Protein AF-V4TW01-F1 (afdb_monomer_lite)

Secondary structure (DSSP, 8-state):
-PPPPS-----GGGTT-------TT-TTS--SS-TTSPPPHHHHHHHHHHHHHHHHHHHHHHHHSPPPGGGG-----TT-HHHHHHHTTTT-------PPPGGG---HHHHHHHHHHHHHHHHHH--TTT-HHHHHHHHHTT---

Structure (mmCIF, N/CA/C/O backbone):
data_AF-V4TW01-F1
#
_entry.id   AF-V4TW01-F1
#
loop_
_atom_site.group_PDB
_atom_site.id
_atom_site.type_symbol
_atom_site.label_atom_id
_atom_site.label_alt_id
_atom_site.label_comp_id
_atom_site.label_asym_id
_atom_site.label_entity_id
_atom_site.label_seq_id
_atom_site.pdbx_PDB_ins_code
_atom_site.Cartn_x
_atom_site.Cartn_y
_atom_site.Cartn_z
_atom_site.occupancy
_atom_site.B_iso_or_equiv
_atom_site.auth_seq_id
_atom_site.auth_comp_id
_atom_site.auth_asym_id
_atom_site.auth_atom_id
_atom_site.pdbx_PDB_model_num
ATOM 1 N N . LEU A 1 1 ? 15.444 47.332 5.139 1.00 41.72 1 LEU A N 1
ATOM 2 C CA . LEU A 1 1 ? 14.507 46.618 6.030 1.00 41.72 1 LEU A CA 1
ATOM 3 C C . LEU A 1 1 ? 15.048 45.210 6.207 1.00 41.72 1 LEU A C 1
ATOM 5 O O . LEU A 1 1 ? 15.039 44.455 5.248 1.00 41.72 1 LEU A O 1
ATOM 9 N N . GLU A 1 2 ? 15.581 44.905 7.384 1.00 43.75 2 GLU A N 1
ATOM 10 C CA . GLU A 1 2 ? 16.011 43.559 7.777 1.00 43.75 2 GLU A CA 1
ATOM 11 C C . GLU A 1 2 ? 14.906 42.959 8.652 1.00 43.75 2 GLU A C 1
ATOM 13 O O . GLU A 1 2 ? 14.493 43.581 9.632 1.00 43.75 2 GLU A O 1
ATOM 18 N N . SER A 1 3 ? 14.374 41.795 8.274 1.00 51.81 3 SER A N 1
ATOM 19 C CA . SER A 1 3 ? 13.335 41.096 9.036 1.00 51.81 3 SER A CA 1
ATOM 20 C C . SER A 1 3 ? 13.960 40.013 9.913 1.00 51.81 3 SER A C 1
ATOM 22 O O . SER A 1 3 ? 14.544 39.061 9.395 1.00 51.81 3 SER A O 1
ATOM 24 N N . TYR A 1 4 ? 13.796 40.121 11.230 1.00 57.19 4 TYR A N 1
ATOM 25 C CA . TYR A 1 4 ? 14.173 39.069 12.173 1.00 57.19 4 TYR A CA 1
ATOM 26 C C . TYR A 1 4 ? 13.117 37.952 12.155 1.00 57.19 4 TYR A C 1
ATOM 28 O O . TYR A 1 4 ? 11.933 38.202 12.378 1.00 57.19 4 TYR A O 1
ATOM 36 N N . GLY A 1 5 ? 13.539 36.721 11.854 1.00 56.75 5 GLY A N 1
ATOM 37 C CA . GLY A 1 5 ? 12.673 35.540 11.869 1.00 56.75 5 GLY A CA 1
ATOM 38 C C . GLY A 1 5 ? 12.172 35.227 13.283 1.00 56.75 5 GLY A C 1
ATOM 39 O O . GLY A 1 5 ? 12.956 35.155 14.224 1.00 56.75 5 GLY A O 1
ATOM 40 N N . VAL A 1 6 ? 10.861 35.025 13.424 1.00 60.31 6 VAL A N 1
ATOM 41 C CA . VAL A 1 6 ? 10.119 34.963 14.704 1.00 60.31 6 VAL A CA 1
ATOM 42 C C . VAL A 1 6 ? 10.308 33.653 15.491 1.00 60.31 6 VAL A C 1
ATOM 44 O O . VAL A 1 6 ? 9.679 33.465 16.521 1.00 60.31 6 VAL A O 1
ATOM 47 N N . ASN A 1 7 ? 11.190 32.738 15.084 1.00 56.66 7 ASN A N 1
ATOM 48 C CA . ASN A 1 7 ? 11.370 31.474 15.806 1.00 56.66 7 ASN A CA 1
ATOM 49 C C . ASN A 1 7 ? 12.832 31.021 15.805 1.00 56.66 7 ASN A C 1
ATOM 51 O O . ASN A 1 7 ? 13.264 30.287 14.920 1.00 56.66 7 ASN A O 1
ATOM 55 N N . GLN A 1 8 ? 13.593 31.433 16.821 1.00 63.12 8 GLN A N 1
ATOM 56 C CA . GLN A 1 8 ? 14.806 30.717 17.216 1.00 63.12 8 GLN A CA 1
ATOM 57 C C . GLN A 1 8 ? 14.399 29.555 18.134 1.00 63.12 8 GLN A C 1
ATOM 59 O O . GLN A 1 8 ? 13.868 29.809 19.217 1.00 63.12 8 GLN A O 1
ATOM 64 N N . PRO A 1 9 ? 14.607 28.287 17.735 1.00 60.78 9 PRO A N 1
ATOM 65 C CA . PRO A 1 9 ? 14.313 27.156 18.602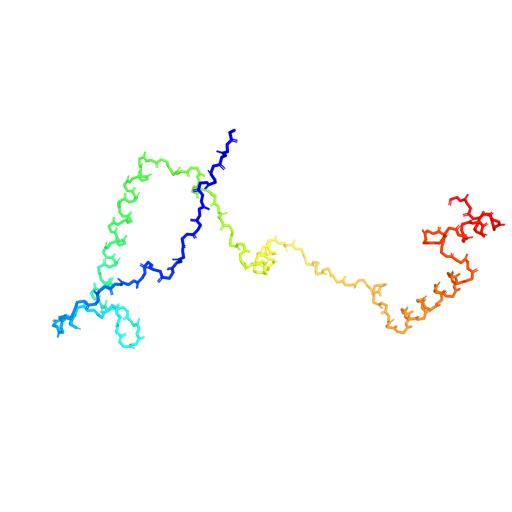 1.00 60.78 9 PRO A CA 1
ATOM 66 C C . PRO A 1 9 ? 15.252 27.187 19.813 1.00 60.78 9 PRO A C 1
ATOM 68 O O . PRO A 1 9 ? 16.469 27.048 19.685 1.00 60.78 9 PRO A O 1
ATOM 71 N N . LEU A 1 10 ? 14.681 27.397 21.000 1.00 63.00 10 LEU A N 1
ATOM 72 C CA . LEU A 1 10 ? 15.406 27.291 22.262 1.00 63.00 10 LEU A CA 1
ATOM 73 C C . LEU A 1 10 ? 15.770 25.826 22.527 1.00 63.00 10 LEU A C 1
ATOM 75 O O . LEU A 1 10 ? 14.988 24.912 22.272 1.00 63.00 10 LEU A O 1
ATOM 79 N N . ASN A 1 11 ? 16.972 25.617 23.057 1.00 58.88 11 ASN A N 1
ATOM 80 C CA . ASN A 1 11 ? 17.520 24.296 23.340 1.00 58.88 11 ASN A CA 1
ATOM 81 C C . ASN A 1 11 ? 16.652 23.591 24.416 1.00 58.88 11 ASN A C 1
ATOM 83 O O . ASN A 1 11 ? 16.556 24.105 25.536 1.00 58.88 11 ASN A O 1
ATOM 87 N N . PRO A 1 12 ? 16.016 22.437 24.125 1.00 60.47 12 PRO A N 1
ATOM 88 C CA . PRO A 1 12 ? 15.006 21.823 25.002 1.00 60.47 12 PRO A CA 1
ATOM 89 C C . PRO A 1 12 ? 15.574 21.330 26.340 1.00 60.47 12 PRO A C 1
ATOM 91 O O . PRO A 1 12 ? 14.832 21.066 27.284 1.00 60.47 12 PRO A O 1
ATOM 94 N N . HIS A 1 13 ? 16.900 21.248 26.459 1.00 53.91 13 HIS A N 1
ATOM 95 C CA . HIS A 1 13 ? 17.567 20.668 27.618 1.00 53.91 13 HIS A CA 1
ATOM 96 C C . HIS A 1 13 ? 17.440 21.497 28.913 1.00 53.91 13 HIS A C 1
ATOM 98 O O . HIS A 1 13 ? 17.733 20.989 29.996 1.00 53.91 13 HIS A O 1
ATOM 104 N N . ILE A 1 14 ? 16.998 22.759 28.821 1.00 56.78 14 ILE A N 1
ATOM 105 C CA . ILE A 1 14 ? 16.915 23.693 29.959 1.00 56.78 14 ILE A CA 1
ATOM 106 C C . ILE A 1 14 ? 15.542 23.639 30.659 1.00 56.78 14 ILE A C 1
ATOM 108 O O . ILE A 1 14 ? 15.429 24.018 31.823 1.00 56.78 14 ILE A O 1
ATOM 112 N N . GLN A 1 15 ? 14.495 23.116 30.010 1.00 57.22 15 GLN A N 1
ATOM 113 C CA . GLN A 1 15 ? 13.119 23.209 30.525 1.00 57.22 15 GLN A CA 1
ATOM 114 C C . GLN A 1 15 ? 12.760 22.188 31.616 1.00 57.22 15 GLN A C 1
ATOM 116 O O . GLN A 1 15 ? 11.681 22.275 32.199 1.00 57.22 15 GLN A O 1
ATOM 121 N N . GLN A 1 16 ? 13.648 21.246 31.946 1.00 61.50 16 GLN A N 1
ATOM 122 C CA . GLN A 1 16 ? 13.312 20.134 32.840 1.00 61.50 16 GLN A CA 1
ATOM 123 C C . GLN A 1 16 ? 14.186 20.046 34.098 1.00 61.50 16 GLN A C 1
ATOM 125 O O . GLN A 1 16 ? 14.415 18.964 34.630 1.00 61.50 16 GLN A O 1
ATOM 130 N N . LYS A 1 17 ? 14.648 21.181 34.634 1.00 54.44 17 LYS A N 1
ATOM 131 C CA . LYS A 1 17 ? 15.239 21.213 35.980 1.00 54.44 17 LYS A CA 1
ATOM 132 C C . LYS A 1 17 ? 14.155 21.511 37.021 1.00 54.44 17 LYS A C 1
ATOM 134 O O . LYS A 1 17 ? 14.008 22.639 37.480 1.00 54.44 17 LYS A O 1
ATOM 139 N N . ARG A 1 18 ? 13.372 20.494 37.399 1.00 56.88 18 ARG A N 1
ATOM 140 C CA . ARG A 1 18 ? 12.544 20.582 38.613 1.00 56.88 18 ARG A CA 1
ATOM 141 C C . ARG A 1 18 ? 13.482 20.537 39.817 1.00 56.88 18 ARG A C 1
ATOM 143 O O . ARG A 1 18 ? 14.264 19.601 39.953 1.00 56.88 18 ARG A O 1
ATOM 150 N N . GLN A 1 19 ? 13.432 21.564 40.661 1.00 53.06 19 GLN A N 1
ATOM 151 C CA . GLN A 1 19 ? 14.071 21.524 41.970 1.00 53.06 19 GLN A CA 1
ATOM 152 C C . GLN A 1 19 ? 13.350 20.460 42.800 1.00 53.06 19 GLN A C 1
ATOM 154 O O . GLN A 1 19 ? 12.211 20.652 43.216 1.00 53.06 19 GLN A O 1
ATOM 159 N N . SER A 1 20 ? 13.986 19.310 42.996 1.00 47.00 20 SER A N 1
ATOM 160 C CA . SER A 1 20 ? 13.541 18.303 43.950 1.00 47.00 20 SER A CA 1
ATOM 161 C C . SER A 1 20 ? 13.706 18.884 45.354 1.00 47.00 20 SER A C 1
ATOM 163 O O . SER A 1 20 ? 14.802 18.897 45.911 1.00 47.00 20 SER A O 1
ATOM 165 N N . SER A 1 21 ? 12.622 19.419 45.923 1.00 46.12 21 SER A N 1
ATOM 166 C CA . SER A 1 21 ? 12.596 19.793 47.332 1.00 46.12 21 SER A CA 1
ATOM 167 C C . SER A 1 21 ? 12.625 18.518 48.168 1.00 46.12 21 SER A C 1
ATOM 169 O O . SER A 1 21 ? 11.691 17.718 48.140 1.00 46.12 21 SER A O 1
ATOM 171 N N . THR A 1 22 ? 13.702 18.326 48.914 1.00 50.81 22 THR A N 1
ATOM 172 C CA . THR A 1 22 ? 13.832 17.286 49.929 1.00 50.81 22 THR A CA 1
ATOM 173 C C . THR A 1 22 ? 12.814 17.518 51.048 1.00 50.81 22 THR A C 1
ATOM 175 O O . THR A 1 22 ? 13.064 18.287 51.973 1.00 50.81 22 THR A O 1
ATOM 178 N N . LYS A 1 23 ? 11.668 16.840 50.974 1.00 44.38 23 LYS A N 1
ATOM 179 C CA . LYS A 1 23 ? 10.855 16.469 52.139 1.00 44.38 23 LYS A CA 1
ATOM 180 C C . LYS A 1 23 ? 10.530 14.986 52.027 1.00 44.38 23 LYS A C 1
ATOM 182 O O . LYS A 1 23 ? 9.632 14.582 51.298 1.00 44.38 23 LYS A O 1
ATOM 187 N N . ALA A 1 24 ? 11.309 14.178 52.736 1.00 48.53 24 ALA A N 1
ATOM 188 C CA . ALA A 1 24 ? 11.204 12.724 52.796 1.00 48.53 24 ALA A CA 1
ATOM 189 C C . ALA A 1 24 ? 10.011 12.234 53.655 1.00 48.53 24 ALA A C 1
ATOM 191 O O . ALA A 1 24 ? 10.117 11.216 54.325 1.00 48.53 24 ALA A O 1
ATOM 192 N N . GLU A 1 25 ? 8.881 12.949 53.637 1.00 48.44 25 GLU A N 1
ATOM 193 C CA . GLU A 1 25 ? 7.677 12.640 54.435 1.00 48.44 25 GLU A CA 1
ATOM 194 C C . GLU A 1 25 ? 6.409 12.444 53.581 1.00 48.44 25 GLU A C 1
ATOM 196 O O . GLU A 1 25 ? 5.343 12.184 54.121 1.00 48.44 25 GLU A O 1
ATOM 201 N N . ALA A 1 26 ? 6.507 12.491 52.246 1.00 49.12 26 ALA A N 1
ATOM 202 C CA . ALA A 1 26 ? 5.366 12.327 51.331 1.00 49.12 26 ALA A CA 1
ATOM 203 C C . ALA A 1 26 ? 5.392 11.006 50.531 1.00 49.12 26 ALA A C 1
ATOM 205 O O . ALA A 1 26 ? 4.834 10.922 49.443 1.00 49.12 26 ALA A O 1
ATOM 206 N N . LEU A 1 27 ? 6.056 9.957 51.031 1.00 47.22 27 LEU A N 1
ATOM 207 C CA . LEU A 1 27 ? 6.092 8.653 50.344 1.00 47.22 27 LEU A CA 1
ATOM 208 C C . LEU A 1 27 ? 4.788 7.845 50.493 1.00 47.22 27 LEU A C 1
ATOM 210 O O . LEU A 1 27 ? 4.626 6.834 49.819 1.00 47.22 27 LEU A O 1
ATOM 214 N N . GLY A 1 28 ? 3.858 8.287 51.347 1.00 49.59 28 GLY A N 1
ATOM 215 C CA . GLY A 1 28 ? 2.551 7.645 51.529 1.00 49.59 28 GLY A CA 1
ATOM 216 C C . GLY A 1 28 ? 1.491 8.031 50.491 1.00 49.59 28 GLY A C 1
ATOM 217 O O . GLY A 1 28 ? 0.436 7.411 50.467 1.00 49.59 28 GLY A O 1
ATOM 218 N N . GLU A 1 29 ? 1.755 9.027 49.641 1.00 53.53 29 GLU A N 1
ATOM 219 C CA . GLU A 1 29 ? 0.738 9.646 48.768 1.00 53.53 29 GLU A CA 1
ATOM 220 C C . GLU A 1 29 ? 1.135 9.643 47.276 1.00 53.53 29 GLU A C 1
ATOM 222 O O . GLU A 1 29 ? 0.485 10.266 46.445 1.00 53.53 29 GLU A O 1
ATOM 227 N N . VAL A 1 30 ? 2.214 8.939 46.911 1.00 56.06 30 VAL A N 1
ATOM 228 C CA . VAL A 1 30 ? 2.754 8.897 45.533 1.00 56.06 30 VAL A CA 1
ATOM 229 C C . VAL A 1 30 ? 2.858 7.452 45.042 1.00 56.06 30 VAL A C 1
ATOM 231 O O . VAL A 1 30 ? 3.873 7.014 44.506 1.00 56.06 30 VAL A O 1
ATOM 234 N N . ILE A 1 31 ? 1.807 6.673 45.266 1.00 62.72 31 ILE A N 1
ATOM 235 C CA . ILE A 1 31 ? 1.665 5.338 44.690 1.00 62.72 31 ILE A CA 1
ATOM 236 C C . ILE A 1 31 ? 0.350 5.371 43.918 1.00 62.72 31 ILE A C 1
ATOM 238 O O . ILE A 1 31 ? -0.707 5.265 44.519 1.00 62.72 31 ILE A O 1
ATOM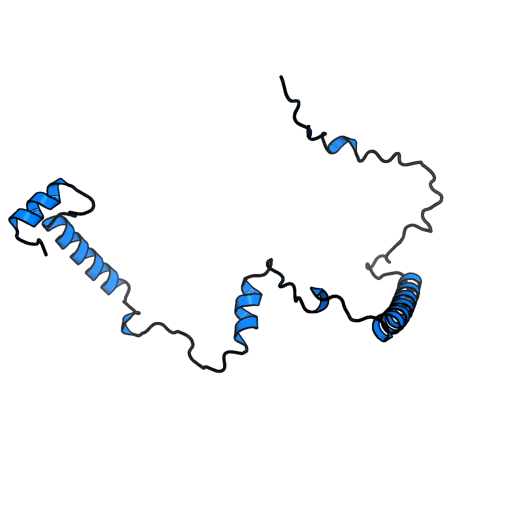 242 N N . CYS A 1 32 ? 0.418 5.607 42.604 1.00 65.88 32 CYS A N 1
ATOM 243 C CA . CYS A 1 32 ? -0.754 5.675 41.711 1.00 65.88 32 CYS A CA 1
ATOM 244 C C . CYS A 1 32 ? -1.130 4.304 41.119 1.00 65.88 32 CYS A C 1
ATOM 246 O O . CYS A 1 32 ? -2.045 4.196 40.310 1.00 65.88 32 CYS A O 1
ATOM 248 N N . ALA A 1 33 ? -0.373 3.265 41.465 1.00 71.38 33 ALA A N 1
ATOM 249 C CA . ALA A 1 33 ? -0.612 1.887 41.070 1.00 71.38 33 ALA A CA 1
ATOM 250 C C . ALA A 1 33 ? 0.035 0.964 42.104 1.00 71.38 33 ALA A C 1
ATOM 252 O O . ALA A 1 33 ? 1.100 1.277 42.642 1.00 71.38 33 ALA A O 1
ATOM 253 N N . ALA A 1 34 ? -0.591 -0.175 42.376 1.00 73.06 34 ALA A N 1
ATOM 254 C CA . ALA A 1 34 ? 0.004 -1.229 43.177 1.00 73.06 34 ALA A CA 1
ATOM 255 C C . ALA A 1 34 ? 1.262 -1.803 42.489 1.00 73.06 34 ALA A C 1
ATOM 257 O O . ALA A 1 34 ? 1.559 -1.516 41.329 1.00 73.06 34 ALA A O 1
ATOM 258 N N . VAL A 1 35 ? 2.046 -2.599 43.220 1.00 75.06 35 VAL A N 1
ATOM 259 C CA . VAL A 1 35 ? 3.332 -3.156 42.741 1.00 75.06 35 VAL A CA 1
ATOM 260 C C . VAL A 1 35 ? 3.166 -4.021 41.479 1.00 75.06 35 VAL A C 1
ATOM 262 O O . VAL A 1 35 ? 4.098 -4.157 40.692 1.00 75.06 35 VAL A O 1
ATOM 265 N N . ASP A 1 36 ? 1.974 -4.577 41.272 1.00 75.81 36 ASP A N 1
ATOM 266 C CA . ASP A 1 36 ? 1.547 -5.343 40.098 1.00 75.81 36 ASP A CA 1
ATOM 267 C C . ASP A 1 36 ? 1.029 -4.469 38.935 1.00 75.81 36 ASP A C 1
ATOM 269 O O . ASP A 1 36 ? 0.678 -4.993 37.880 1.00 75.81 36 ASP A O 1
ATOM 273 N N . GLY A 1 37 ? 0.999 -3.144 39.102 1.00 70.50 37 GLY A N 1
ATOM 274 C CA . GLY A 1 37 ? 0.462 -2.193 38.130 1.00 70.50 37 GLY A CA 1
ATOM 275 C C . GLY A 1 37 ? -1.058 -2.034 38.184 1.00 70.50 37 GLY A C 1
ATOM 276 O O . GLY A 1 37 ? -1.608 -1.282 37.379 1.00 70.50 37 GLY A O 1
ATOM 277 N N . THR A 1 38 ? -1.744 -2.702 39.116 1.00 75.62 38 THR A N 1
ATOM 278 C CA . THR A 1 38 ? -3.194 -2.569 39.276 1.00 75.62 38 THR A CA 1
ATOM 279 C C . THR A 1 38 ? -3.515 -1.183 39.856 1.00 75.62 38 THR A C 1
ATOM 281 O O . THR A 1 38 ? -2.886 -0.784 40.843 1.00 75.62 38 THR A O 1
ATOM 284 N N . PRO A 1 39 ? -4.456 -0.412 39.271 1.00 72.00 39 PRO A N 1
ATOM 285 C CA . PRO A 1 39 ? -4.873 0.867 39.846 1.00 72.00 39 PRO A CA 1
ATOM 286 C C . PRO A 1 39 ? -5.404 0.650 41.266 1.00 72.00 39 PRO A C 1
ATOM 288 O O . PRO A 1 39 ? -6.036 -0.373 41.543 1.00 72.00 39 PRO A O 1
ATOM 291 N N . LEU A 1 40 ? -5.130 1.578 42.188 1.00 72.56 40 LEU A N 1
ATOM 292 C CA . LEU A 1 40 ? -5.617 1.428 43.559 1.00 72.56 40 LEU A CA 1
ATOM 293 C C . LEU A 1 40 ? -7.148 1.419 43.573 1.00 72.56 40 LEU A C 1
ATOM 295 O O . LEU A 1 40 ? -7.789 2.175 42.849 1.00 72.56 40 LEU A O 1
ATOM 299 N N . SER A 1 41 ? -7.747 0.592 44.431 1.00 65.25 41 SER A N 1
ATOM 300 C CA . SER A 1 41 ? -9.202 0.386 44.472 1.00 65.25 41 SER A CA 1
ATOM 301 C C . SER A 1 41 ? -10.003 1.685 44.626 1.00 65.25 41 SER A C 1
ATOM 303 O O . SER A 1 41 ? -11.048 1.838 44.001 1.00 65.25 41 SER A O 1
ATOM 305 N N . ASN A 1 42 ? -9.480 2.651 45.388 1.00 66.12 42 ASN A N 1
ATOM 306 C CA . ASN A 1 42 ? -10.102 3.967 45.567 1.00 66.12 42 ASN A CA 1
ATOM 307 C C . ASN A 1 42 ? -10.140 4.780 44.260 1.00 66.12 42 ASN A C 1
ATOM 309 O O . ASN A 1 42 ? -11.093 5.523 44.031 1.00 66.12 42 ASN A O 1
ATOM 313 N N . ASP A 1 43 ? -9.135 4.624 43.395 1.00 64.19 43 ASP A N 1
ATOM 314 C CA . ASP A 1 43 ? -9.078 5.294 42.095 1.00 64.19 43 ASP A CA 1
ATOM 315 C C . ASP A 1 43 ? -10.080 4.667 41.126 1.00 64.19 43 ASP A C 1
ATOM 317 O O . ASP A 1 43 ? -10.757 5.389 40.404 1.00 64.19 43 ASP A O 1
ATOM 321 N N . ILE A 1 44 ? -10.260 3.342 41.177 1.00 65.75 44 ILE A N 1
ATOM 322 C CA . ILE A 1 44 ? -11.259 2.634 40.362 1.00 65.75 44 ILE A CA 1
ATOM 323 C C . ILE A 1 44 ? -12.678 3.084 40.739 1.00 65.75 44 ILE A C 1
ATOM 325 O O . ILE A 1 44 ? -13.492 3.369 39.861 1.00 65.75 44 ILE A O 1
ATOM 329 N N . GLU A 1 45 ? -12.991 3.167 42.034 1.00 69.94 45 GLU A N 1
ATOM 330 C CA . GLU A 1 45 ? -14.314 3.588 42.517 1.00 69.94 45 GLU A CA 1
ATOM 331 C C . GLU A 1 45 ? -14.614 5.066 42.232 1.00 69.94 45 GLU A C 1
ATOM 333 O O . GLU A 1 45 ? -15.762 5.422 41.953 1.00 69.94 45 GLU A O 1
ATOM 338 N N . ASN A 1 46 ? -13.604 5.936 42.308 1.00 70.81 46 ASN A N 1
ATOM 339 C CA . ASN A 1 46 ? -13.733 7.338 41.909 1.00 70.81 46 ASN A CA 1
ATOM 340 C C . ASN A 1 46 ? -13.919 7.453 40.390 1.00 70.81 46 ASN A C 1
ATOM 342 O O . ASN A 1 46 ? -14.861 8.095 39.943 1.00 70.81 46 ASN A O 1
ATOM 346 N N . GLU A 1 47 ? -13.116 6.745 39.592 1.00 71.69 47 GLU A N 1
ATOM 347 C CA . GLU A 1 47 ? -13.205 6.773 38.130 1.00 71.69 47 GLU A CA 1
ATOM 348 C C . GLU A 1 47 ? -14.549 6.221 37.624 1.00 71.69 47 GLU A C 1
ATOM 350 O O . GLU A 1 47 ? -15.101 6.708 36.637 1.00 71.69 47 GLU A O 1
ATOM 355 N N . GLN A 1 48 ? -15.115 5.218 38.304 1.00 72.50 48 GLN A N 1
ATOM 356 C CA . GLN A 1 48 ? -16.455 4.706 38.003 1.00 72.50 48 GLN A CA 1
ATOM 357 C C . GLN A 1 48 ? -17.555 5.724 38.321 1.00 72.50 48 GLN A C 1
ATOM 359 O O . GLN A 1 48 ? -18.480 5.880 37.519 1.00 72.50 48 GLN A O 1
ATOM 364 N N . ARG A 1 49 ? -17.457 6.431 39.454 1.00 73.44 49 ARG A N 1
ATOM 365 C CA . ARG A 1 49 ? -18.400 7.501 39.815 1.00 73.44 49 ARG A CA 1
ATOM 366 C C . ARG A 1 49 ? -18.314 8.678 38.845 1.00 73.44 49 ARG A C 1
ATOM 368 O O . ARG A 1 49 ? -19.349 9.098 38.335 1.00 73.44 49 ARG A O 1
ATOM 375 N N . ASP A 1 50 ? -17.105 9.108 38.499 1.00 78.50 50 ASP A N 1
ATOM 376 C CA . ASP A 1 50 ? -16.859 10.193 37.544 1.00 78.50 50 ASP A CA 1
ATOM 377 C C . ASP A 1 50 ? -17.380 9.843 36.141 1.00 78.50 50 ASP A C 1
ATOM 379 O O . ASP A 1 50 ? -17.978 10.675 35.457 1.00 78.50 50 ASP A O 1
ATOM 383 N N . LYS A 1 51 ? -17.206 8.587 35.703 1.00 79.81 51 LYS A N 1
ATOM 384 C CA . LYS A 1 51 ? -1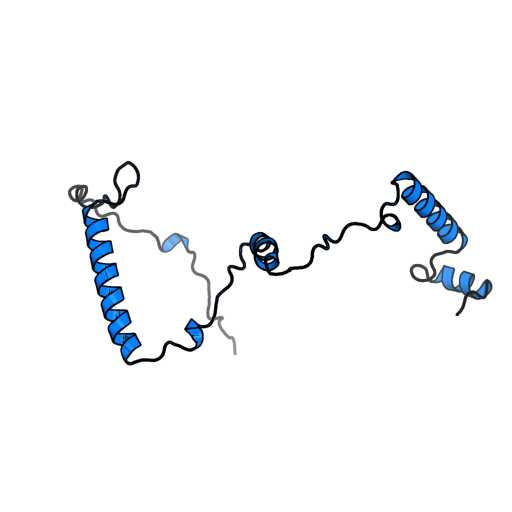7.776 8.096 34.438 1.00 79.81 51 LYS A CA 1
ATOM 385 C C . LYS A 1 51 ? -19.300 8.123 34.459 1.00 79.81 51 LYS A C 1
ATOM 387 O O . LYS A 1 51 ? -19.902 8.547 33.477 1.00 79.81 51 LYS A O 1
ATOM 392 N N . HIS A 1 52 ? -19.921 7.685 35.552 1.00 78.25 52 HIS A N 1
ATOM 393 C CA . HIS A 1 52 ? -21.377 7.673 35.676 1.00 78.25 52 HIS A CA 1
ATOM 394 C C . HIS A 1 52 ? -21.962 9.093 35.682 1.00 78.25 52 HIS A C 1
ATOM 396 O O . HIS A 1 52 ? -22.921 9.365 34.964 1.00 78.25 52 HIS A O 1
ATOM 402 N N . GLU A 1 53 ? -21.369 10.014 36.445 1.00 81.44 53 GLU A N 1
ATOM 403 C CA . GLU A 1 53 ? -21.783 11.423 36.479 1.00 81.44 53 GLU A CA 1
ATOM 404 C C . GLU A 1 53 ? -21.653 12.084 35.101 1.00 81.44 53 GLU A C 1
ATOM 406 O O . GLU A 1 53 ? -22.556 12.791 34.651 1.00 81.44 53 GLU A O 1
ATOM 411 N N . LYS A 1 54 ? -20.572 11.778 34.377 1.00 82.31 54 LYS A N 1
ATOM 412 C CA . LYS A 1 54 ? -20.352 12.283 33.022 1.00 82.31 54 LYS A CA 1
ATOM 413 C C . LYS A 1 54 ? -21.379 11.764 32.017 1.00 82.31 54 LYS A C 1
ATOM 415 O O . LYS A 1 54 ? -21.861 12.540 31.202 1.00 82.31 54 LYS A O 1
ATOM 420 N N . VAL A 1 55 ? -21.757 10.488 32.099 1.00 86.38 55 VAL A N 1
ATOM 421 C CA . VAL A 1 55 ? -22.785 9.903 31.220 1.00 86.38 55 VAL A CA 1
ATOM 422 C C . VAL A 1 55 ? -24.152 10.547 31.455 1.00 86.38 55 VAL A C 1
ATOM 424 O O . VAL A 1 55 ? -24.846 10.857 30.488 1.00 86.38 55 VAL A O 1
ATOM 427 N N . GLU A 1 56 ? -24.538 10.774 32.711 1.00 87.75 56 GLU A N 1
ATOM 428 C CA . GLU A 1 56 ? -25.805 11.445 33.029 1.00 87.75 56 GLU A CA 1
ATOM 429 C C . GLU A 1 56 ? -25.799 12.912 32.565 1.00 87.75 56 GLU A C 1
ATOM 431 O O . GLU A 1 56 ? -26.763 13.363 31.944 1.00 87.75 56 GLU A O 1
ATOM 436 N N . SER A 1 57 ? -24.689 13.630 32.766 1.00 83.19 57 SER A N 1
ATOM 437 C CA . SER A 1 57 ? -24.530 15.011 32.291 1.00 83.19 57 SER A CA 1
ATOM 438 C C . SER A 1 57 ? -24.566 15.117 30.761 1.00 83.19 57 SER A C 1
ATOM 440 O O . SER A 1 57 ? -25.275 15.965 30.212 1.00 83.19 57 SER A O 1
ATOM 442 N N . ASP A 1 58 ? -23.865 14.226 30.056 1.00 84.88 58 ASP A N 1
ATOM 443 C CA . ASP A 1 58 ? -23.872 14.177 28.593 1.00 84.88 58 ASP A CA 1
ATOM 444 C C . ASP A 1 58 ? -25.287 13.874 28.072 1.00 84.88 58 ASP A C 1
ATOM 446 O O . ASP A 1 58 ? -25.762 14.499 27.121 1.00 84.88 58 ASP A O 1
ATOM 450 N N . LYS A 1 59 ? -26.009 12.959 28.726 1.00 87.31 59 LYS A N 1
ATOM 451 C CA . LYS A 1 59 ? -27.385 12.597 28.365 1.00 87.31 59 LYS A CA 1
ATOM 452 C C . LYS A 1 59 ? -28.361 13.764 28.524 1.00 87.31 59 LYS A C 1
ATOM 454 O O . LYS A 1 59 ? -29.207 13.958 27.651 1.00 87.31 59 LYS A O 1
ATOM 459 N N . GLU A 1 60 ? -28.241 14.550 29.593 1.00 89.56 60 GLU A N 1
ATOM 460 C CA . GLU A 1 60 ? -29.032 15.772 29.786 1.00 89.56 60 GLU A CA 1
ATOM 461 C C . GLU A 1 60 ? -28.719 16.813 28.699 1.00 89.56 60 GLU A C 1
ATOM 463 O O . GLU A 1 60 ? -29.626 17.371 28.075 1.00 89.56 60 GLU A O 1
ATOM 468 N N . TYR A 1 61 ? -27.434 17.016 28.395 1.00 84.19 61 TYR A N 1
ATOM 469 C CA . TYR A 1 61 ? -26.990 17.968 27.381 1.00 84.19 61 TYR A CA 1
ATOM 470 C C . TYR A 1 61 ? -27.478 17.602 25.969 1.00 84.19 61 TYR A C 1
ATOM 472 O O . TYR A 1 61 ? -28.033 18.454 25.267 1.00 84.19 61 TYR A O 1
ATOM 480 N N . PHE A 1 62 ? -27.326 16.343 25.547 1.00 85.38 62 PHE A N 1
ATOM 481 C CA . PHE A 1 62 ? -27.761 15.870 24.224 1.00 85.38 62 PHE A CA 1
ATOM 482 C C . PHE A 1 62 ? -29.275 15.628 24.121 1.00 85.38 62 PHE A C 1
ATOM 484 O O . PHE A 1 62 ? -29.800 15.501 23.016 1.00 85.38 62 PHE A O 1
ATOM 491 N N . GLY A 1 63 ? -30.006 15.627 25.241 1.00 88.62 63 GLY A N 1
ATOM 492 C CA . GLY A 1 63 ? -31.472 15.631 25.238 1.00 88.62 63 GLY A CA 1
ATOM 493 C C . GLY A 1 63 ? -32.063 16.914 24.641 1.00 88.62 63 GLY A C 1
ATOM 494 O O . GLY A 1 63 ? -33.141 16.889 24.043 1.00 88.62 63 GLY A O 1
ATOM 495 N N . HIS A 1 64 ? -31.339 18.030 24.759 1.00 89.12 64 HIS A N 1
ATOM 496 C CA . HIS A 1 64 ? -31.771 19.343 24.274 1.00 89.12 64 HIS A CA 1
ATOM 497 C C . HIS A 1 64 ? -30.903 19.903 23.140 1.00 89.12 64 HIS A C 1
ATOM 499 O O . HIS A 1 64 ? -31.343 20.812 22.435 1.00 89.12 64 HIS A O 1
ATOM 505 N N . ASN A 1 65 ? -29.705 19.352 22.921 1.00 87.31 65 ASN A N 1
ATOM 506 C CA . ASN A 1 65 ? -28.777 19.797 21.887 1.00 87.31 65 ASN A CA 1
ATOM 507 C C . ASN A 1 65 ? -28.522 18.692 20.865 1.00 87.31 65 ASN A C 1
ATOM 509 O O . ASN A 1 65 ? -28.227 17.551 21.214 1.00 87.31 65 ASN A O 1
ATOM 513 N N . LYS A 1 66 ? -28.577 19.044 19.577 1.00 84.50 66 LYS A N 1
ATOM 514 C CA . LYS A 1 66 ? -28.117 18.133 18.526 1.00 84.50 66 LYS A CA 1
ATOM 515 C C . LYS A 1 66 ? -26.613 17.925 18.663 1.00 84.50 66 LYS A C 1
ATOM 517 O O . LYS A 1 66 ? -25.880 18.862 18.984 1.00 84.50 66 LYS A O 1
ATOM 522 N N . ALA A 1 67 ? -26.167 16.707 18.382 1.00 83.88 67 ALA A N 1
ATOM 523 C CA . ALA A 1 67 ? -24.749 16.410 18.323 1.00 83.88 67 ALA A CA 1
ATOM 524 C C . ALA A 1 67 ? -24.050 17.297 17.276 1.00 83.88 67 ALA A C 1
ATOM 526 O O . ALA A 1 67 ? -24.660 17.756 16.305 1.00 83.88 67 ALA A O 1
ATOM 527 N N . SER A 1 68 ? -22.761 17.560 17.492 1.00 83.56 68 SER A N 1
ATOM 528 C CA . SER A 1 68 ? -21.948 18.309 16.531 1.00 83.56 68 SER A CA 1
ATOM 529 C C . SER A 1 68 ? -21.937 17.583 15.179 1.00 83.56 68 SER A C 1
ATOM 531 O O . SER A 1 68 ? -21.806 16.360 15.180 1.00 83.56 68 SER A O 1
ATOM 533 N N . PRO A 1 69 ? -21.962 18.280 14.030 1.00 80.50 69 PRO A N 1
ATOM 534 C CA . PRO A 1 69 ? -21.795 17.644 12.719 1.00 80.50 69 PRO A CA 1
ATOM 535 C C . PRO A 1 69 ? -20.515 16.799 12.600 1.00 80.50 69 PRO A C 1
ATOM 537 O O . PRO A 1 69 ? -20.445 15.874 11.803 1.00 80.50 69 PRO A O 1
ATOM 540 N N . LEU A 1 70 ? -19.495 17.089 13.418 1.00 78.75 70 LEU A N 1
ATOM 541 C CA . LEU A 1 70 ? -18.253 16.312 13.465 1.00 78.75 70 LEU A CA 1
ATOM 542 C C . LEU A 1 70 ? -18.394 14.970 14.199 1.00 78.75 70 LEU A C 1
ATOM 544 O O . LEU A 1 70 ? -17.506 14.135 14.086 1.00 78.75 70 LEU A O 1
ATOM 548 N N . SER A 1 71 ? -19.477 14.759 14.951 1.00 76.69 71 SER A N 1
ATOM 549 C CA . SER A 1 71 ? -19.741 13.487 15.641 1.00 76.69 71 SER A CA 1
ATOM 550 C C . SER A 1 71 ? -20.089 12.347 14.682 1.00 76.69 71 SER A C 1
ATOM 552 O O . SER A 1 71 ? -19.914 11.189 15.037 1.00 76.69 71 SER A O 1
ATOM 554 N N . GLU A 1 72 ? -20.516 12.671 13.459 1.00 75.19 72 GLU A N 1
ATOM 555 C CA . GLU A 1 72 ? -20.772 11.699 12.389 1.00 75.19 72 GLU A CA 1
ATOM 556 C C . GLU A 1 72 ? -19.486 11.291 11.651 1.00 75.19 72 GLU A C 1
ATOM 558 O O . GLU A 1 72 ? -19.498 10.371 10.836 1.00 75.19 72 GLU A O 1
ATOM 563 N N . ILE A 1 73 ? -18.365 11.978 11.901 1.00 79.50 73 ILE A N 1
ATOM 564 C CA . ILE A 1 73 ? -17.108 11.718 11.201 1.00 79.50 73 ILE A CA 1
ATOM 565 C C . ILE A 1 73 ? -16.338 10.623 11.934 1.00 79.50 73 ILE A C 1
ATOM 567 O O . ILE A 1 73 ? -15.754 10.846 12.995 1.00 79.50 73 ILE A O 1
ATOM 571 N N . GLU A 1 74 ? -16.258 9.451 11.314 1.00 78.25 74 GLU A N 1
ATOM 572 C CA . GLU A 1 74 ? -15.360 8.389 11.751 1.00 78.25 74 GLU A CA 1
ATOM 573 C C . GLU A 1 74 ? -13.923 8.688 11.298 1.00 78.25 74 GLU A C 1
ATOM 575 O O . GLU A 1 74 ? -13.603 8.736 10.106 1.00 78.25 74 GLU A O 1
ATOM 580 N N . MET A 1 75 ? -13.024 8.905 12.260 1.00 77.06 75 MET A N 1
ATOM 581 C CA . MET A 1 75 ? -11.597 9.064 11.984 1.00 77.06 75 MET A CA 1
ATOM 582 C C . MET A 1 75 ? -10.935 7.690 11.898 1.00 77.06 75 MET A C 1
ATOM 584 O O . MET A 1 75 ? -10.697 7.033 12.910 1.00 77.06 75 MET A O 1
ATOM 588 N N . ALA A 1 76 ? -10.602 7.264 10.682 1.00 73.44 76 ALA A N 1
ATOM 589 C CA . ALA A 1 76 ? -9.842 6.039 10.478 1.00 73.44 76 ALA A CA 1
ATOM 590 C C . ALA A 1 76 ? -8.411 6.172 11.038 1.00 73.44 76 ALA A C 1
ATOM 592 O O . ALA A 1 76 ? -7.712 7.151 10.761 1.00 73.44 76 ALA A O 1
ATOM 593 N N . ASP A 1 77 ? -7.943 5.160 11.777 1.00 73.81 77 ASP A N 1
ATOM 594 C CA . ASP A 1 77 ? -6.550 5.085 12.232 1.00 73.81 77 ASP A CA 1
ATOM 595 C C . ASP A 1 77 ? -5.616 4.809 11.040 1.00 73.81 77 ASP A C 1
ATOM 597 O O . ASP A 1 77 ? -5.485 3.684 10.552 1.00 73.81 77 ASP A O 1
ATOM 601 N N . THR A 1 78 ? -4.936 5.850 10.553 1.00 73.25 78 THR A N 1
ATOM 602 C CA . THR A 1 78 ? -4.029 5.754 9.399 1.00 73.25 78 THR A CA 1
ATOM 603 C C . THR A 1 78 ? -2.705 5.063 9.720 1.00 73.25 78 THR A C 1
ATOM 605 O O . THR A 1 78 ? -1.914 4.813 8.811 1.00 73.25 78 THR A O 1
ATOM 608 N N . ARG A 1 79 ? -2.423 4.756 10.994 1.00 80.31 79 ARG A N 1
ATOM 609 C CA . ARG A 1 79 ? -1.159 4.127 11.412 1.00 80.31 79 ARG A CA 1
ATOM 610 C C . ARG A 1 79 ? -1.125 2.628 11.130 1.00 80.31 79 ARG A C 1
ATOM 612 O O . ARG A 1 79 ? -0.051 2.032 11.178 1.00 80.31 79 ARG A O 1
ATOM 619 N N . LYS A 1 80 ? -2.274 2.017 10.821 1.00 75.00 80 LYS A N 1
ATOM 620 C CA . LYS A 1 80 ? -2.395 0.586 10.519 1.00 75.00 80 LYS A CA 1
ATOM 621 C C . LYS A 1 80 ? -2.990 0.367 9.123 1.00 75.00 80 LYS A C 1
ATOM 623 O O . LYS A 1 80 ? -4.152 -0.013 8.984 1.00 75.00 80 LYS A O 1
ATOM 628 N N . PRO A 1 81 ? -2.198 0.579 8.058 1.00 65.25 81 PRO A N 1
ATOM 629 C CA . PRO A 1 81 ? -2.689 0.415 6.690 1.00 65.25 81 PRO A CA 1
ATOM 630 C C . PRO A 1 81 ? -3.094 -1.036 6.378 1.00 65.25 81 PRO A C 1
ATOM 632 O O . PRO A 1 81 ? -4.007 -1.256 5.590 1.00 65.25 81 PRO A O 1
ATOM 635 N N . ILE A 1 82 ? -2.459 -2.021 7.027 1.00 64.00 82 ILE A N 1
ATOM 636 C CA . ILE A 1 82 ? -2.719 -3.452 6.809 1.00 64.00 82 ILE A CA 1
ATOM 637 C C . ILE A 1 82 ? -4.107 -3.851 7.320 1.00 64.00 82 ILE A C 1
ATOM 639 O O . ILE A 1 82 ? -4.855 -4.485 6.585 1.00 64.00 82 ILE A O 1
ATOM 643 N N . THR A 1 83 ? -4.491 -3.434 8.531 1.00 65.25 83 THR A N 1
ATOM 644 C CA . THR A 1 83 ? -5.811 -3.777 9.092 1.00 65.25 83 THR A CA 1
ATOM 645 C C . THR A 1 83 ? -6.955 -3.150 8.299 1.00 65.25 83 THR A C 1
ATOM 647 O O . THR A 1 83 ? -8.012 -3.750 8.171 1.00 65.25 83 THR A O 1
ATOM 650 N N . ARG A 1 84 ? -6.733 -1.984 7.676 1.00 62.66 84 ARG A N 1
ATOM 651 C CA . ARG A 1 84 ? -7.701 -1.363 6.759 1.00 62.66 84 ARG A CA 1
ATOM 652 C C . ARG A 1 84 ? -7.920 -2.189 5.487 1.00 62.66 84 ARG A C 1
ATOM 654 O O . ARG A 1 84 ? -9.044 -2.262 5.003 1.00 62.66 84 ARG A O 1
ATOM 661 N N . ALA A 1 85 ? -6.862 -2.792 4.945 1.00 62.34 85 ALA A N 1
ATOM 662 C CA . ALA A 1 85 ? -6.968 -3.657 3.773 1.00 62.34 85 ALA A CA 1
ATOM 663 C C . ALA A 1 85 ? -7.654 -4.993 4.102 1.00 62.34 85 ALA A C 1
ATOM 665 O O . ALA A 1 85 ? -8.299 -5.575 3.237 1.00 62.34 85 ALA A O 1
ATOM 666 N N . THR A 1 86 ? -7.543 -5.481 5.339 1.00 61.88 86 THR A N 1
ATOM 667 C CA . THR A 1 86 ? -8.152 -6.756 5.740 1.00 61.88 86 THR A CA 1
ATOM 668 C C . THR A 1 86 ? -9.602 -6.607 6.205 1.00 61.88 86 THR A C 1
ATOM 670 O O . THR A 1 86 ? -10.442 -7.369 5.740 1.00 61.88 86 THR A O 1
ATOM 673 N N . ASP A 1 87 ? -9.928 -5.613 7.042 1.00 59.97 87 ASP A N 1
ATOM 674 C CA . ASP A 1 87 ? -11.298 -5.422 7.563 1.00 59.97 87 ASP A CA 1
ATOM 675 C C . ASP A 1 87 ? -12.230 -4.722 6.564 1.00 59.97 87 ASP A C 1
ATOM 677 O O . ASP A 1 87 ? -13.422 -5.012 6.527 1.00 59.97 87 ASP A O 1
ATOM 681 N N . GLY A 1 88 ? -11.704 -3.855 5.687 1.00 57.31 88 GLY A N 1
ATOM 682 C CA . GLY A 1 88 ? -12.497 -3.201 4.635 1.00 57.31 88 GLY A CA 1
ATOM 683 C C . GLY A 1 88 ? -12.980 -4.145 3.525 1.00 57.31 88 GLY A C 1
ATOM 684 O O . GLY A 1 88 ? -13.740 -3.729 2.655 1.00 57.31 88 GLY A O 1
ATOM 685 N N . THR A 1 89 ? -12.544 -5.405 3.546 1.00 52.16 89 THR A N 1
ATOM 686 C CA . THR A 1 89 ? -12.859 -6.412 2.522 1.00 52.16 89 THR A CA 1
ATOM 687 C C . THR A 1 89 ? -13.985 -7.356 2.967 1.00 52.16 89 THR A C 1
ATOM 689 O O . THR A 1 89 ? -14.459 -8.160 2.170 1.00 52.16 89 THR A O 1
ATOM 692 N N . ALA A 1 90 ? -14.467 -7.246 4.212 1.00 51.16 90 ALA A N 1
ATOM 693 C CA . ALA A 1 90 ? -15.526 -8.116 4.732 1.00 51.16 9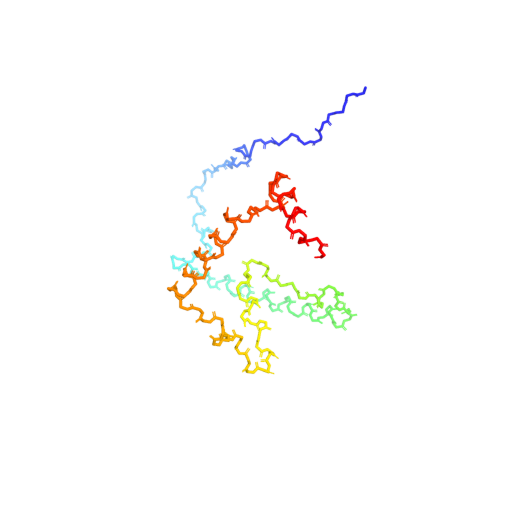0 ALA A CA 1
ATOM 694 C C . ALA A 1 90 ? -16.896 -7.921 4.042 1.00 51.16 90 ALA A C 1
ATOM 696 O O . ALA A 1 90 ? -17.706 -8.843 4.056 1.00 51.16 90 ALA A O 1
ATOM 697 N N . ASP A 1 91 ? -17.128 -6.776 3.387 1.00 46.62 91 ASP A N 1
ATOM 698 C CA . ASP A 1 91 ? -18.359 -6.493 2.623 1.00 46.62 91 ASP A CA 1
ATOM 699 C C . ASP A 1 91 ? -18.265 -6.854 1.127 1.00 46.62 91 ASP A C 1
ATOM 701 O O . ASP A 1 91 ? -19.226 -6.701 0.370 1.00 46.62 91 ASP A O 1
ATOM 705 N N . ALA A 1 92 ? -17.127 -7.387 0.672 1.00 50.91 92 ALA A N 1
ATOM 706 C CA . ALA A 1 92 ? -17.009 -7.936 -0.673 1.00 50.91 92 ALA A CA 1
ATOM 707 C C . ALA A 1 92 ? -17.562 -9.370 -0.698 1.00 50.91 92 ALA A C 1
ATOM 709 O O . ALA A 1 92 ? -16.825 -10.357 -0.712 1.00 50.91 92 ALA A O 1
ATOM 710 N N . VAL A 1 93 ? -18.891 -9.491 -0.723 1.00 54.03 93 VAL A N 1
ATOM 711 C CA . VAL A 1 93 ? -19.577 -10.713 -1.164 1.00 54.03 93 VAL A CA 1
ATOM 712 C C . VAL A 1 93 ? -19.234 -10.927 -2.642 1.00 54.03 93 VAL A C 1
ATOM 714 O O . VAL A 1 93 ? -19.906 -10.431 -3.541 1.00 54.03 93 VAL A O 1
ATOM 717 N N . GLY A 1 94 ? -18.136 -11.630 -2.897 1.00 51.47 94 GLY A N 1
ATOM 718 C CA . GLY A 1 94 ? -17.653 -11.919 -4.240 1.00 51.47 94 GLY A CA 1
ATOM 719 C C . GLY A 1 94 ? -16.378 -12.738 -4.163 1.00 51.47 94 GLY A C 1
ATOM 720 O O . GLY A 1 94 ? -15.292 -12.204 -3.979 1.00 51.47 94 GLY A O 1
ATOM 721 N N . SER A 1 95 ? -16.534 -14.050 -4.265 1.00 56.59 95 SER A N 1
ATOM 722 C CA . SER A 1 95 ? -15.509 -15.084 -4.140 1.00 56.59 95 SER A CA 1
ATOM 723 C C . SER A 1 95 ? -14.491 -15.110 -5.290 1.00 56.59 95 SER A C 1
ATOM 725 O O . SER A 1 95 ? -14.225 -16.179 -5.828 1.00 56.59 95 SER A O 1
ATOM 727 N N . ASP A 1 96 ? -13.924 -13.972 -5.675 1.00 57.03 96 ASP A N 1
ATOM 728 C CA . ASP A 1 96 ? -12.805 -13.920 -6.613 1.00 57.03 96 ASP A CA 1
ATOM 729 C C . ASP A 1 96 ? -11.570 -13.427 -5.867 1.00 57.03 96 ASP A C 1
ATOM 731 O O . ASP A 1 96 ? -11.203 -12.251 -5.866 1.00 57.03 96 ASP A O 1
ATOM 735 N N . VAL A 1 97 ? -10.895 -14.375 -5.215 1.00 60.09 97 VAL A N 1
ATOM 736 C CA . VAL A 1 97 ? -9.463 -14.226 -4.962 1.00 60.09 97 VAL A CA 1
ATOM 737 C C . VAL A 1 97 ? -8.841 -14.016 -6.336 1.00 60.09 97 VAL A C 1
ATOM 739 O O . VAL A 1 97 ? -8.881 -14.924 -7.165 1.00 60.09 97 VAL A O 1
ATOM 742 N N . ILE A 1 98 ? -8.318 -12.817 -6.600 1.00 65.94 98 ILE A N 1
ATOM 743 C CA . ILE A 1 98 ? -7.599 -12.505 -7.839 1.00 65.94 98 ILE A CA 1
ATOM 744 C C . ILE A 1 98 ? -6.346 -13.388 -7.862 1.00 65.94 98 ILE A C 1
ATOM 746 O O . ILE A 1 98 ? -5.287 -13.027 -7.351 1.00 65.94 98 ILE A O 1
ATOM 750 N N . GLY A 1 99 ? -6.501 -14.602 -8.379 1.00 69.75 99 GLY A N 1
ATOM 751 C CA . GLY A 1 99 ? -5.428 -15.549 -8.607 1.00 69.75 99 GLY A CA 1
ATOM 752 C C . GLY A 1 99 ? -4.710 -15.222 -9.909 1.00 69.75 99 GLY A C 1
ATOM 753 O O . GLY A 1 99 ? -5.284 -14.643 -10.834 1.00 69.75 99 GLY A O 1
ATOM 754 N N . TRP A 1 100 ? -3.445 -15.617 -9.995 1.00 73.81 100 TRP A N 1
ATOM 755 C CA . TRP A 1 100 ? -2.707 -15.569 -11.250 1.00 73.81 100 TRP A CA 1
ATOM 756 C C . TRP A 1 100 ? -3.393 -16.474 -12.270 1.00 73.81 100 TRP A C 1
ATOM 758 O O . TRP A 1 100 ? -3.678 -17.640 -11.988 1.00 73.81 100 TRP A O 1
ATOM 768 N N . ARG A 1 101 ? -3.663 -15.944 -13.465 1.00 71.69 101 ARG A N 1
ATOM 769 C CA . ARG A 1 101 ? -4.110 -16.775 -14.584 1.00 71.69 101 ARG A CA 1
ATOM 770 C C . ARG A 1 101 ? -3.008 -17.791 -14.903 1.00 71.69 101 ARG A C 1
ATOM 772 O O . ARG A 1 101 ? -1.833 -17.463 -14.754 1.00 71.69 101 ARG A O 1
ATOM 779 N N . PRO A 1 102 ? -3.345 -18.993 -15.388 1.00 65.94 102 PRO A N 1
ATOM 780 C CA . PRO A 1 102 ? -2.341 -19.981 -15.785 1.00 65.94 102 PRO A CA 1
ATOM 781 C C . PRO A 1 102 ? -1.370 -19.439 -16.849 1.00 65.94 102 PRO A C 1
ATOM 783 O O . PRO A 1 102 ? -0.197 -19.773 -16.825 1.00 65.94 102 PRO A O 1
ATOM 786 N N . GLU A 1 103 ? -1.822 -18.519 -17.706 1.00 67.31 103 GLU A N 1
ATOM 787 C CA . GLU A 1 103 ? -0.984 -17.792 -18.678 1.00 67.31 103 GLU A CA 1
ATOM 788 C C . GLU A 1 103 ? 0.011 -16.799 -18.038 1.00 67.31 103 GLU A C 1
ATOM 790 O O . GLU A 1 103 ? 0.905 -16.301 -18.711 1.00 67.31 103 GLU A O 1
ATOM 795 N N . GLN A 1 104 ? -0.157 -16.468 -16.753 1.00 66.19 104 GLN A N 1
ATOM 796 C CA . GLN A 1 104 ? 0.728 -15.590 -15.976 1.00 66.19 104 GLN A CA 1
ATOM 797 C C . GLN A 1 104 ? 1.706 -16.377 -15.093 1.00 66.19 104 GLN A C 1
ATOM 799 O O . GLN A 1 104 ? 2.600 -15.782 -14.494 1.00 66.19 104 GLN A O 1
ATOM 804 N N . LEU A 1 105 ? 1.547 -17.700 -15.006 1.00 71.62 105 LEU A N 1
ATOM 805 C CA . LEU A 1 105 ? 2.486 -18.597 -14.340 1.00 71.62 105 LEU A CA 1
ATOM 806 C C . LEU A 1 105 ? 3.570 -19.027 -15.338 1.00 71.62 105 LEU A C 1
ATOM 808 O O . LEU A 1 105 ? 3.687 -20.203 -15.666 1.00 71.62 105 LEU A O 1
ATOM 812 N N . ASP A 1 106 ? 4.348 -18.064 -15.837 1.00 76.19 106 ASP A N 1
ATOM 813 C CA . ASP A 1 106 ? 5.537 -18.370 -16.637 1.00 76.19 106 ASP A CA 1
ATOM 814 C C . ASP A 1 106 ? 6.539 -19.133 -15.755 1.00 76.19 106 ASP A C 1
ATOM 816 O O . ASP A 1 106 ? 6.890 -18.696 -14.650 1.00 76.19 106 ASP A O 1
ATOM 820 N N . THR A 1 107 ? 7.035 -20.273 -16.241 1.00 83.88 107 THR A N 1
ATOM 821 C CA . THR A 1 107 ? 8.121 -20.982 -15.557 1.00 83.88 107 THR A CA 1
ATOM 822 C C . THR A 1 107 ? 9.385 -20.125 -15.617 1.00 83.88 107 THR A C 1
ATOM 824 O O . THR A 1 107 ? 9.658 -19.474 -16.628 1.00 83.88 107 THR A O 1
ATOM 827 N N . ALA A 1 108 ? 10.212 -20.149 -14.567 1.00 79.12 108 ALA A N 1
ATOM 828 C CA . ALA A 1 108 ? 11.452 -19.366 -14.527 1.00 79.12 108 ALA A CA 1
ATOM 829 C C . ALA A 1 108 ? 12.351 -19.604 -15.760 1.00 79.12 108 ALA A C 1
ATOM 831 O O . ALA A 1 108 ? 12.933 -18.666 -16.303 1.00 79.12 108 ALA A O 1
ATOM 832 N N . GLU A 1 109 ? 12.425 -20.845 -16.245 1.00 80.38 109 GLU A N 1
ATOM 833 C CA . GLU A 1 109 ? 13.199 -21.212 -17.436 1.00 80.38 109 GLU A CA 1
ATOM 834 C C . GLU A 1 109 ? 12.610 -20.637 -18.734 1.00 80.38 109 GLU A C 1
ATOM 836 O O . GLU A 1 109 ? 13.350 -20.176 -19.607 1.00 80.38 109 GLU A O 1
ATOM 841 N N . GLU A 1 110 ? 11.282 -20.607 -18.858 1.00 86.44 110 GLU A N 1
ATOM 842 C CA . GLU A 1 110 ? 10.583 -20.065 -20.027 1.00 86.44 110 GLU A CA 1
ATOM 843 C C . GLU A 1 110 ? 10.722 -18.544 -20.097 1.00 86.44 110 GLU A C 1
ATOM 845 O O . GLU A 1 110 ? 11.052 -18.003 -21.158 1.00 86.44 110 GLU A O 1
ATOM 850 N N . ALA A 1 111 ? 10.586 -17.868 -18.953 1.00 88.31 111 ALA A N 1
ATOM 851 C CA . ALA A 1 111 ? 10.811 -16.433 -18.831 1.00 88.31 111 ALA A CA 1
ATOM 852 C C . ALA A 1 111 ? 12.256 -16.055 -19.202 1.00 88.31 111 ALA A C 1
ATOM 854 O O . ALA A 1 111 ? 12.479 -15.111 -19.966 1.00 88.31 111 ALA A O 1
ATOM 855 N N . LEU A 1 112 ? 13.245 -16.823 -18.727 1.00 90.12 112 LEU A N 1
ATOM 856 C CA . LEU A 1 112 ? 14.656 -16.605 -19.063 1.00 90.12 112 LEU A CA 1
ATOM 857 C C . LEU A 1 112 ? 14.938 -16.832 -20.552 1.00 90.12 112 LEU A C 1
ATOM 859 O O . LEU A 1 112 ? 15.627 -16.021 -21.176 1.00 90.12 112 LEU A O 1
ATOM 863 N N . ARG A 1 113 ? 14.383 -17.895 -21.148 1.00 91.69 113 ARG A N 1
ATOM 864 C CA . ARG A 1 113 ? 14.528 -18.172 -22.585 1.00 91.69 113 ARG A CA 1
ATOM 865 C C . ARG A 1 113 ? 13.946 -17.036 -23.427 1.00 91.69 113 ARG A C 1
ATOM 867 O O . ARG A 1 113 ? 14.609 -16.562 -24.349 1.00 91.69 113 ARG A O 1
ATOM 874 N N . ARG A 1 114 ? 12.745 -16.567 -23.076 1.00 88.69 114 ARG A N 1
ATOM 875 C CA . ARG A 1 114 ? 12.064 -15.452 -23.746 1.00 88.69 114 ARG A CA 1
ATOM 876 C C . ARG A 1 114 ? 12.846 -14.145 -23.612 1.00 88.69 114 ARG A C 1
ATOM 878 O O . ARG A 1 114 ? 13.049 -13.452 -24.606 1.00 88.69 114 ARG A O 1
ATOM 885 N N . GLY A 1 115 ? 13.333 -13.830 -22.412 1.00 91.62 115 GLY A N 1
ATOM 886 C CA . GLY A 1 115 ? 14.151 -12.641 -22.168 1.00 91.62 115 GLY A CA 1
ATOM 887 C C . GLY A 1 115 ? 15.445 -12.640 -22.985 1.00 91.62 115 GLY A C 1
ATOM 888 O O . GLY A 1 115 ? 15.794 -11.628 -23.593 1.00 91.62 115 GLY A O 1
ATOM 889 N N . ALA A 1 116 ? 16.127 -13.785 -23.074 1.00 91.62 116 ALA A N 1
ATOM 890 C CA . ALA A 1 116 ? 17.343 -13.920 -23.874 1.00 91.62 116 ALA A CA 1
ATOM 891 C C . ALA A 1 116 ? 17.087 -13.730 -25.379 1.00 91.62 116 ALA A C 1
ATOM 893 O O . ALA A 1 116 ? 17.922 -13.162 -26.082 1.00 91.62 116 ALA A O 1
ATOM 894 N N . GLU A 1 117 ? 15.944 -14.192 -25.883 1.00 91.25 117 GLU A N 1
ATOM 895 C CA . GLU A 1 117 ? 15.565 -14.025 -27.286 1.00 91.25 117 GLU A CA 1
ATOM 896 C C . GLU A 1 117 ? 15.268 -12.562 -27.629 1.00 91.25 117 GLU A C 1
ATOM 898 O O . GLU A 1 117 ? 15.825 -12.041 -28.597 1.00 91.25 117 GLU A O 1
ATOM 903 N N . ILE A 1 118 ? 14.509 -11.869 -26.774 1.00 87.12 118 ILE A N 1
ATOM 904 C CA . ILE A 1 118 ? 14.253 -10.426 -26.905 1.00 87.12 118 ILE A CA 1
ATOM 905 C C . ILE A 1 118 ? 15.571 -9.646 -26.881 1.00 87.12 118 ILE A C 1
ATOM 907 O O . ILE A 1 118 ? 15.792 -8.770 -27.713 1.00 87.12 118 ILE A O 1
ATOM 911 N N . PHE A 1 119 ? 16.487 -9.990 -25.973 1.00 85.19 119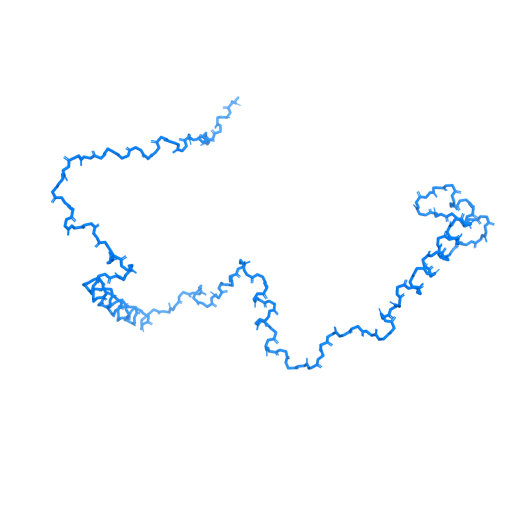 PHE A N 1
ATOM 912 C CA . PHE A 1 119 ? 17.783 -9.322 -25.890 1.00 85.19 119 PHE A CA 1
ATOM 913 C C . PHE A 1 119 ? 18.612 -9.491 -27.171 1.00 85.19 119 PHE A C 1
ATOM 915 O O . PHE A 1 119 ? 19.198 -8.524 -27.653 1.00 85.19 119 PHE A O 1
ATOM 922 N N . ARG A 1 120 ? 18.636 -10.691 -27.768 1.00 87.62 120 ARG A N 1
ATOM 923 C CA . ARG A 1 120 ? 19.331 -10.921 -29.046 1.00 87.62 120 ARG A CA 1
ATOM 924 C C . ARG A 1 120 ? 18.691 -10.144 -30.192 1.00 87.62 120 ARG A C 1
ATOM 926 O O . ARG A 1 120 ? 19.415 -9.553 -30.985 1.00 87.62 120 ARG A O 1
ATOM 933 N N . GLN A 1 121 ? 17.362 -10.119 -30.272 1.00 83.00 121 GLN A N 1
ATOM 934 C CA . GLN A 1 121 ? 16.648 -9.348 -31.294 1.00 83.00 121 GLN A CA 1
ATOM 935 C C . GLN A 1 121 ? 16.946 -7.850 -31.160 1.00 83.00 121 GLN A C 1
ATOM 937 O O . GLN A 1 121 ? 17.327 -7.209 -32.137 1.00 83.00 121 GLN A O 1
ATOM 942 N N . ASN A 1 122 ? 16.899 -7.317 -29.939 1.00 78.56 122 ASN A N 1
ATOM 943 C CA . ASN A 1 122 ? 17.230 -5.920 -29.666 1.00 78.56 122 ASN A CA 1
ATOM 944 C C . ASN A 1 122 ? 18.706 -5.605 -29.933 1.00 78.56 122 ASN A C 1
ATOM 946 O O . ASN A 1 122 ? 19.013 -4.517 -30.405 1.00 78.56 122 ASN A O 1
ATOM 950 N N . ALA A 1 123 ? 19.627 -6.538 -29.685 1.00 79.88 123 ALA A N 1
ATOM 951 C CA . ALA A 1 123 ? 21.037 -6.356 -30.023 1.00 79.88 123 ALA A CA 1
ATOM 952 C C . ALA A 1 123 ? 21.272 -6.294 -31.545 1.00 79.88 123 ALA A C 1
ATOM 954 O O . ALA A 1 123 ? 22.124 -5.534 -31.998 1.00 79.88 123 ALA A O 1
ATOM 955 N N . MET A 1 124 ? 20.505 -7.055 -32.335 1.00 76.81 124 MET A N 1
ATOM 956 C CA . MET A 1 124 ? 20.589 -7.049 -33.803 1.00 76.81 124 MET A CA 1
ATOM 957 C C . MET A 1 124 ? 19.904 -5.822 -34.424 1.00 76.81 124 MET A C 1
ATOM 959 O O . MET A 1 124 ? 20.380 -5.284 -35.425 1.00 76.81 124 MET A O 1
ATOM 963 N N . CYS A 1 125 ? 18.800 -5.360 -33.834 1.00 72.06 125 CYS A N 1
ATOM 964 C CA . CYS A 1 125 ? 18.037 -4.219 -34.341 1.00 72.06 125 CYS A CA 1
ATOM 965 C C . CYS A 1 125 ? 18.520 -2.865 -33.787 1.00 72.06 125 CYS A C 1
ATOM 967 O O . CYS A 1 125 ? 18.396 -1.849 -34.479 1.00 72.06 125 CYS A O 1
ATOM 969 N N . GLY A 1 126 ? 19.112 -2.851 -32.590 1.00 70.31 126 GLY A N 1
ATOM 970 C CA . GLY A 1 126 ? 19.367 -1.660 -31.779 1.00 70.31 126 GLY A CA 1
ATOM 971 C C . GLY A 1 126 ? 18.090 -1.133 -31.109 1.00 70.31 126 GLY A C 1
ATOM 972 O O . GLY A 1 126 ? 16.994 -1.336 -31.622 1.00 70.31 126 GLY A O 1
ATOM 973 N N . ASP A 1 127 ? 18.219 -0.438 -29.974 1.00 72.62 127 ASP A N 1
ATOM 974 C CA . ASP A 1 127 ? 17.084 0.218 -29.304 1.00 72.62 127 ASP A CA 1
ATOM 975 C C . ASP A 1 127 ? 16.949 1.665 -29.809 1.00 72.62 127 ASP A C 1
ATOM 977 O O . ASP A 1 127 ? 17.811 2.493 -29.496 1.00 72.62 127 ASP A O 1
ATOM 981 N N . PRO A 1 128 ? 15.937 1.987 -30.631 1.00 65.56 128 PRO A N 1
ATOM 982 C CA . PRO A 1 128 ? 15.773 3.307 -31.229 1.00 65.56 128 PRO A CA 1
ATOM 983 C C . PRO A 1 128 ? 15.234 4.360 -30.247 1.00 65.56 128 PRO A C 1
ATOM 985 O O . PRO A 1 128 ? 15.301 5.548 -30.556 1.00 65.56 128 PRO A O 1
ATOM 988 N N . GLU A 1 129 ? 14.693 3.971 -29.090 1.00 69.25 129 GLU A N 1
ATOM 989 C CA . GLU A 1 129 ? 14.226 4.922 -28.074 1.00 69.25 129 GLU A CA 1
ATOM 990 C C . GLU A 1 129 ? 15.362 5.363 -27.155 1.00 69.25 129 GLU A C 1
ATOM 992 O O . GLU A 1 129 ? 15.439 6.531 -26.775 1.00 69.25 129 GLU A O 1
ATOM 997 N N . VAL A 1 130 ? 16.293 4.454 -26.863 1.00 69.50 130 VAL A N 1
ATOM 998 C CA . VAL A 1 130 ? 17.433 4.727 -25.977 1.00 69.50 130 VAL A CA 1
ATOM 999 C C . VAL A 1 130 ? 18.650 5.263 -26.741 1.00 69.50 130 VAL A C 1
ATOM 1001 O O . VAL A 1 130 ? 19.373 6.113 -26.219 1.00 69.50 130 VAL A O 1
ATOM 1004 N N . PHE A 1 131 ? 18.881 4.830 -27.987 1.00 74.56 131 PHE A N 1
ATOM 1005 C CA . PHE A 1 131 ? 20.043 5.250 -28.776 1.00 74.56 131 PHE A CA 1
ATOM 1006 C C . PHE A 1 131 ? 19.623 5.973 -30.075 1.00 74.56 131 PHE A C 1
ATOM 1008 O O . PHE A 1 131 ? 18.906 5.422 -30.902 1.00 74.56 131 PHE A O 1
ATOM 1015 N N . PRO A 1 132 ? 20.100 7.204 -30.343 1.00 72.88 132 PRO A N 1
ATOM 1016 C CA . PRO A 1 132 ? 19.729 7.929 -31.566 1.00 72.88 132 PRO A CA 1
ATOM 1017 C C . PRO A 1 132 ? 20.216 7.263 -32.863 1.00 72.88 132 PRO A C 1
ATOM 1019 O O . PRO A 1 132 ? 19.570 7.368 -33.900 1.00 72.88 132 PRO A O 1
ATOM 1022 N N . HIS A 1 133 ? 21.349 6.556 -32.814 1.00 74.50 133 HIS A N 1
ATOM 1023 C CA . HIS A 1 133 ? 21.985 5.954 -33.992 1.00 74.50 133 HIS A CA 1
ATOM 1024 C C . HIS A 1 133 ? 21.216 4.734 -34.530 1.00 74.50 133 HIS A C 1
ATOM 1026 O O . HIS A 1 133 ? 21.217 4.481 -35.733 1.00 74.50 133 HIS A O 1
ATOM 1032 N N . SER A 1 134 ? 20.506 4.005 -33.668 1.00 74.06 134 SER A N 1
ATOM 1033 C CA . SER A 1 134 ? 19.627 2.888 -34.050 1.00 74.06 134 SER A CA 1
ATOM 1034 C C . SER A 1 134 ? 18.325 3.357 -34.704 1.00 74.06 134 SER A C 1
ATOM 1036 O O . SER A 1 134 ? 17.716 2.576 -35.432 1.00 74.06 134 SER A O 1
ATOM 1038 N N . ARG A 1 135 ? 17.918 4.629 -34.546 1.00 74.38 135 ARG A N 1
ATOM 1039 C CA . ARG A 1 135 ? 16.774 5.200 -35.288 1.00 74.38 135 ARG A CA 1
ATOM 1040 C C . ARG A 1 135 ? 17.022 5.212 -36.792 1.00 74.38 135 ARG A C 1
ATOM 1042 O O . ARG A 1 135 ? 16.133 4.844 -37.550 1.00 74.38 135 ARG A O 1
ATOM 1049 N N . VAL A 1 136 ? 18.242 5.561 -37.203 1.00 77.69 136 VAL A N 1
ATOM 1050 C CA . VAL A 1 136 ? 18.650 5.546 -38.616 1.00 77.69 136 VAL A CA 1
ATOM 1051 C C . VAL A 1 136 ? 18.621 4.117 -39.161 1.00 77.69 136 VAL A C 1
ATOM 1053 O O . VAL A 1 136 ? 18.119 3.879 -40.252 1.00 77.69 136 VAL A O 1
ATOM 1056 N N . LEU A 1 137 ? 19.092 3.138 -38.381 1.00 74.88 137 LEU A N 1
ATOM 1057 C CA . LEU A 1 137 ? 19.031 1.723 -38.768 1.00 74.88 137 LEU A CA 1
ATOM 1058 C C . LEU A 1 137 ? 17.585 1.214 -38.906 1.00 74.88 137 LEU A C 1
ATOM 1060 O O . LEU A 1 137 ? 17.299 0.446 -39.822 1.00 74.88 137 LEU A O 1
ATOM 1064 N N . ARG A 1 138 ? 16.673 1.663 -38.034 1.00 78.19 138 ARG A N 1
ATOM 1065 C CA . ARG A 1 138 ? 15.231 1.365 -38.098 1.00 78.19 138 ARG A CA 1
ATOM 1066 C C . ARG A 1 138 ? 14.572 1.973 -39.338 1.00 78.19 138 ARG A C 1
ATOM 1068 O O . ARG A 1 138 ? 13.787 1.312 -40.012 1.00 78.19 138 ARG A O 1
ATOM 1075 N N . GLU A 1 139 ? 14.915 3.218 -39.656 1.00 78.50 139 GLU A N 1
ATOM 1076 C CA . GLU A 1 139 ? 14.432 3.922 -40.847 1.00 78.50 139 GLU A CA 1
ATOM 1077 C C . GLU A 1 139 ? 14.909 3.239 -42.136 1.00 78.50 139 GLU A C 1
ATOM 1079 O O . GLU A 1 139 ? 14.106 2.982 -43.029 1.00 78.50 139 GLU A O 1
ATOM 1084 N N . LEU A 1 140 ? 16.180 2.826 -42.190 1.00 80.25 140 LEU A N 1
ATOM 1085 C CA . LEU A 1 140 ? 16.737 2.065 -43.313 1.00 80.25 140 LEU A CA 1
ATOM 1086 C C . LEU A 1 140 ? 16.090 0.682 -43.504 1.00 80.25 140 LEU A C 1
ATOM 1088 O O . LEU A 1 140 ? 16.076 0.174 -44.623 1.00 80.25 140 LEU A O 1
ATOM 1092 N N . ARG A 1 141 ? 15.544 0.075 -42.441 1.00 79.25 141 ARG A N 1
ATOM 1093 C CA . ARG A 1 141 ? 14.754 -1.167 -42.521 1.00 79.25 141 ARG A CA 1
ATOM 1094 C C . ARG A 1 141 ? 13.283 -0.944 -42.894 1.00 79.25 141 ARG A C 1
ATOM 1096 O O . ARG A 1 141 ? 12.594 -1.918 -43.177 1.00 79.25 141 ARG A O 1
ATOM 1103 N N . GLY A 1 142 ? 12.805 0.302 -42.927 1.00 79.31 142 GLY A N 1
ATOM 1104 C CA . GLY A 1 142 ? 11.416 0.629 -43.268 1.00 79.31 142 GLY A CA 1
ATOM 1105 C C . GLY A 1 142 ? 10.404 0.375 -42.144 1.00 79.31 142 GLY A C 1
ATOM 1106 O O . GLY A 1 142 ? 9.211 0.268 -42.409 1.00 79.31 142 GLY A O 1
ATOM 1107 N N . GLU A 1 143 ? 10.853 0.288 -40.889 1.00 77.69 143 GLU A N 1
ATOM 1108 C CA . GLU A 1 143 ? 10.031 -0.043 -39.709 1.00 77.69 143 GLU A CA 1
ATOM 1109 C C . GLU A 1 143 ? 9.348 1.202 -39.085 1.00 77.69 143 GLU A C 1
A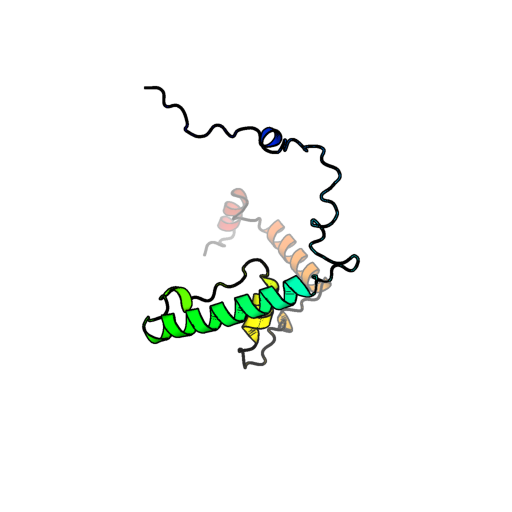TOM 1111 O O . GLU A 1 143 ? 9.237 1.315 -37.866 1.00 77.69 143 GLU A O 1
ATOM 1116 N N . TRP A 1 144 ? 8.938 2.184 -39.897 1.00 60.28 144 TRP A N 1
ATOM 1117 C CA . TRP A 1 144 ? 8.351 3.455 -39.436 1.00 60.28 144 TRP A CA 1
ATOM 1118 C C . TRP A 1 144 ? 6.825 3.483 -39.642 1.00 60.28 144 TRP A C 1
ATOM 1120 O O . TRP A 1 144 ? 6.357 4.055 -40.622 1.00 60.28 144 TRP A O 1
ATOM 1130 N N . PHE A 1 145 ? 6.064 2.879 -38.718 1.00 55.47 145 PHE A N 1
ATOM 1131 C CA . PHE A 1 145 ? 4.602 3.013 -38.561 1.00 55.47 145 PHE A CA 1
ATOM 1132 C C . PHE A 1 145 ? 4.210 2.815 -37.095 1.00 55.47 145 PHE A C 1
ATOM 1134 O O . PHE A 1 145 ? 4.772 1.885 -36.471 1.00 55.47 145 PHE A O 1
#

Radius of gyration: 35.65 Å; chains: 1; bounding box: 54×68×98 Å

Sequence (145 aa):
LESYGVNQPLNPHIQQKRQSSTKAEALGEVICAAVDGTPLSNDIENEQRDKHEKVESDKEYFGHNKASPLSEIEMADTRKPITRATDGTADAVGSDVIGWRPEQLDTAEEALRRGAEIFRQNAMCGDPEVFPHSRVLRELRGEWF

Organism: Citrus clementina (NCBI:txid85681)

pLDDT: mean 70.0, std 12.67, range [41.72, 91.69]

Foldseek 3Di:
DDDDDPDDDDDPPPPPPDPPDDDPPCPVPPDQAPPVRHGPPVVVVVVVVVVVVVVVVVCVVCVPDPDDPCVPDDDDDPVCPPVCVVVVCPPPPDPDPPDDDPVRPQDPVNVVVVVVVVVVVCVVQPDVVVDVVSVVSCVVVVVDD